Protein AF-A0A178UZ73-F1 (afdb_monomer_lite)

Foldseek 3Di:
DVVVVVVVVCVVCVVVPDDPDPCPVVVVVVVVVVVVVVCVVVPNPDDPPDPDDDDDDD

Secondary structure (DSSP, 8-state):
-HHHHHHHHHHHHTTS-----TTHHHHHHHHHHHHHHHHHHH---------PPP----

pLDDT: mean 74.25, std 14.33, range [44.69, 92.94]

Structure (mmCIF, N/CA/C/O backbone):
data_AF-A0A178UZ73-F1
#
_entry.id   AF-A0A178UZ73-F1
#
loop_
_atom_site.group_PDB
_atom_site.id
_atom_site.type_symbol
_atom_site.label_atom_id
_atom_site.label_alt_id
_atom_site.label_comp_id
_atom_site.label_asym_id
_atom_site.label_entity_id
_atom_site.label_seq_id
_atom_site.pdbx_PDB_ins_code
_atom_site.Cartn_x
_atom_site.Cartn_y
_atom_site.Cartn_z
_atom_site.occupancy
_atom_site.B_iso_or_equiv
_atom_site.auth_seq_id
_atom_site.auth_comp_id
_atom_site.auth_asym_id
_atom_site.auth_atom_id
_atom_site.pdbx_PDB_model_num
ATOM 1 N N . MET A 1 1 ? 26.871 -16.569 -7.490 1.00 82.94 1 MET A N 1
ATOM 2 C CA . MET A 1 1 ? 25.668 -17.431 -7.466 1.00 82.94 1 MET A CA 1
ATOM 3 C C . MET A 1 1 ? 24.441 -16.727 -6.883 1.00 82.94 1 MET A C 1
ATOM 5 O O . MET A 1 1 ? 23.398 -16.792 -7.511 1.00 82.94 1 MET A O 1
ATOM 9 N N . VAL A 1 2 ? 24.544 -15.979 -5.773 1.00 90.00 2 VAL A N 1
ATOM 10 C CA . VAL A 1 2 ? 23.401 -15.223 -5.198 1.00 90.00 2 VAL A CA 1
ATOM 11 C C . VAL A 1 2 ? 22.864 -14.137 -6.139 1.00 90.00 2 VAL A C 1
ATOM 13 O O . VAL A 1 2 ? 21.666 -14.078 -6.378 1.00 90.00 2 VAL A O 1
ATOM 16 N N . ALA A 1 3 ? 23.747 -13.325 -6.731 1.00 89.50 3 ALA A N 1
ATOM 17 C CA . ALA A 1 3 ? 23.343 -12.264 -7.660 1.00 89.50 3 ALA A CA 1
ATOM 18 C C . ALA A 1 3 ? 22.559 -12.806 -8.868 1.00 89.50 3 ALA A C 1
ATOM 20 O O . ALA A 1 3 ? 21.563 -12.221 -9.275 1.00 89.50 3 ALA A O 1
ATOM 21 N N . THR A 1 4 ? 22.975 -13.961 -9.392 1.00 92.94 4 THR A N 1
ATOM 22 C CA . THR A 1 4 ? 22.289 -14.655 -10.486 1.00 92.94 4 THR A CA 1
ATOM 23 C C . THR A 1 4 ? 20.897 -15.117 -10.060 1.00 92.94 4 THR A C 1
ATOM 25 O O . THR A 1 4 ? 19.943 -14.850 -10.773 1.00 92.94 4 THR A O 1
ATOM 28 N N . ALA A 1 5 ? 20.757 -15.729 -8.880 1.00 91.31 5 ALA A N 1
ATOM 29 C CA . ALA A 1 5 ? 19.459 -16.172 -8.365 1.00 91.31 5 ALA A CA 1
ATOM 30 C C . ALA A 1 5 ? 18.488 -15.002 -8.129 1.00 91.31 5 ALA A C 1
ATOM 32 O O . ALA A 1 5 ? 17.316 -15.094 -8.486 1.00 91.31 5 ALA A O 1
ATOM 33 N N . VAL A 1 6 ? 18.982 -13.887 -7.581 1.00 92.44 6 VAL A N 1
ATOM 34 C CA . VAL A 1 6 ? 18.184 -12.670 -7.372 1.00 92.44 6 VAL A CA 1
ATOM 35 C C . VAL A 1 6 ? 17.756 -12.072 -8.712 1.00 92.44 6 VAL A C 1
ATOM 37 O O . VAL A 1 6 ? 16.574 -11.803 -8.897 1.00 92.44 6 VAL A O 1
ATOM 40 N N . ALA A 1 7 ? 18.672 -11.926 -9.674 1.00 91.56 7 ALA A N 1
ATOM 41 C CA . ALA A 1 7 ? 18.339 -11.430 -11.009 1.00 91.56 7 ALA A CA 1
ATOM 42 C C . ALA A 1 7 ? 17.317 -12.335 -11.721 1.00 91.56 7 ALA A C 1
ATOM 44 O O . ALA A 1 7 ? 16.355 -11.832 -12.292 1.00 91.56 7 ALA A O 1
ATOM 45 N N . SER A 1 8 ? 17.474 -13.660 -11.637 1.00 90.56 8 SER A N 1
ATOM 46 C CA . SER A 1 8 ? 16.511 -14.622 -12.186 1.00 90.56 8 SER A CA 1
ATOM 47 C C . SER A 1 8 ? 15.140 -14.523 -11.518 1.00 90.56 8 SER A C 1
ATOM 49 O O . SER A 1 8 ? 14.135 -14.562 -12.220 1.00 90.56 8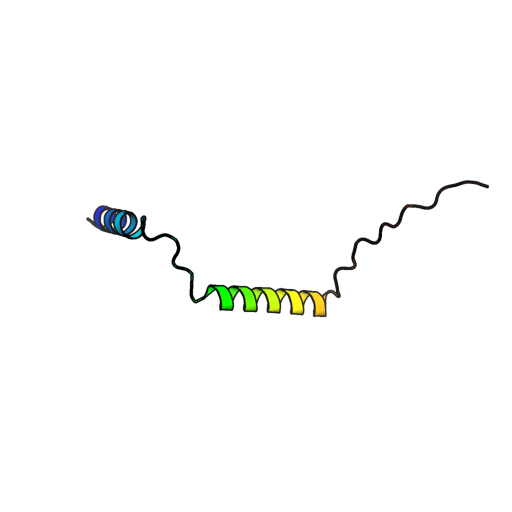 SER A O 1
ATOM 51 N N . TYR A 1 9 ? 15.084 -14.352 -10.193 1.00 83.88 9 TYR A N 1
ATOM 52 C CA . TYR A 1 9 ? 13.830 -14.140 -9.470 1.00 83.88 9 TYR A CA 1
ATOM 53 C C . TYR A 1 9 ? 13.144 -12.847 -9.918 1.00 83.88 9 TYR A C 1
ATOM 55 O O . TYR A 1 9 ? 11.973 -12.887 -10.260 1.00 83.88 9 TYR A O 1
ATOM 63 N N . PHE A 1 10 ? 13.878 -11.733 -10.016 1.00 84.56 10 PHE A N 1
ATOM 64 C CA . PHE A 1 10 ? 13.326 -10.453 -10.472 1.00 84.56 10 PHE A CA 1
ATOM 65 C C . PHE A 1 10 ? 12.853 -10.475 -11.928 1.00 84.56 10 PHE A C 1
ATOM 67 O O . PHE A 1 10 ? 11.819 -9.889 -12.222 1.00 84.56 10 PHE A O 1
ATOM 74 N N . LEU A 1 11 ? 13.579 -11.136 -12.836 1.00 86.88 11 LEU A N 1
ATOM 75 C CA . LEU A 1 11 ? 13.148 -11.291 -14.230 1.00 86.88 11 LEU A CA 1
ATOM 76 C C . LEU A 1 11 ? 11.914 -12.190 -14.340 1.00 86.88 11 LEU A C 1
ATOM 78 O O . LEU A 1 11 ? 11.027 -11.902 -15.136 1.00 86.88 11 LEU A O 1
ATOM 82 N N . LEU A 1 12 ? 11.839 -13.242 -13.517 1.00 84.06 12 LEU A N 1
ATOM 83 C CA . LEU A 1 12 ? 10.669 -14.108 -13.441 1.00 84.06 12 LEU A CA 1
ATOM 84 C C . LEU A 1 12 ? 9.469 -13.336 -12.891 1.00 84.06 12 LEU A C 1
ATOM 86 O O . LEU A 1 12 ? 8.423 -13.346 -13.518 1.00 84.06 12 LEU A O 1
ATOM 90 N N . THR A 1 13 ? 9.621 -12.626 -11.770 1.00 79.69 13 THR A N 1
ATOM 91 C CA . THR A 1 13 ? 8.538 -11.862 -11.131 1.00 79.69 13 THR A CA 1
ATOM 92 C C . THR A 1 13 ? 8.246 -10.520 -11.808 1.00 79.69 13 THR A C 1
ATOM 94 O O . THR A 1 13 ? 7.273 -9.869 -11.457 1.00 79.69 13 THR A O 1
ATOM 97 N N . GLY A 1 14 ? 9.084 -10.075 -12.746 1.00 76.25 14 GLY A N 1
ATOM 98 C CA . GLY A 1 14 ? 8.992 -8.753 -13.372 1.00 76.25 14 GLY A CA 1
ATOM 99 C C . GLY A 1 14 ? 7.800 -8.590 -14.314 1.00 76.25 14 GLY A C 1
ATOM 100 O O . GLY A 1 14 ? 7.318 -7.474 -14.476 1.00 76.25 14 GLY A O 1
ATOM 101 N N . ASP A 1 15 ? 7.308 -9.693 -14.888 1.00 75.62 15 ASP A N 1
ATOM 102 C CA . ASP A 1 15 ? 6.102 -9.719 -15.734 1.00 75.62 15 ASP A CA 1
ATOM 103 C C . ASP A 1 15 ? 4.817 -9.992 -14.929 1.00 75.62 15 ASP A C 1
ATOM 105 O O . ASP A 1 15 ? 3.698 -9.839 -15.417 1.00 75.62 15 ASP A O 1
ATOM 109 N N . TYR A 1 16 ? 4.960 -10.339 -13.645 1.00 68.38 16 TYR A N 1
ATOM 110 C CA . TYR A 1 16 ? 3.847 -10.359 -12.704 1.00 68.38 16 TYR A CA 1
ATOM 111 C C . TYR A 1 16 ? 3.597 -8.905 -12.303 1.00 68.38 16 TYR A C 1
ATOM 113 O O . TYR A 1 16 ? 4.165 -8.394 -11.337 1.00 68.38 16 TYR A O 1
ATOM 121 N N . GLY A 1 17 ? 2.794 -8.200 -13.105 1.00 69.06 17 GLY A N 1
ATOM 122 C CA . GLY A 1 17 ? 2.322 -6.856 -12.772 1.00 69.06 17 GLY A CA 1
ATOM 123 C C . GLY A 1 17 ? 1.764 -6.805 -11.342 1.00 69.06 17 GLY A C 1
ATOM 124 O O . GLY A 1 17 ? 1.399 -7.850 -10.800 1.00 69.06 17 GLY A O 1
ATOM 125 N N . PRO A 1 18 ? 1.708 -5.619 -10.707 1.00 64.19 18 PRO A N 1
ATOM 126 C CA . PRO A 1 18 ? 1.285 -5.491 -9.317 1.00 64.19 18 PRO A CA 1
ATOM 127 C C . PRO A 1 18 ? -0.039 -6.224 -9.113 1.00 64.19 18 PRO A C 1
ATOM 129 O O . PRO A 1 18 ? -1.076 -5.813 -9.634 1.00 64.19 18 PRO A O 1
ATOM 132 N N . GLU A 1 19 ? 0.029 -7.344 -8.394 1.00 67.56 19 GLU A N 1
ATOM 133 C CA . GLU A 1 19 ? -1.139 -8.151 -8.083 1.00 67.56 19 GLU A CA 1
ATOM 134 C C . GLU A 1 19 ? -2.136 -7.228 -7.369 1.00 67.56 19 GLU A C 1
ATOM 136 O 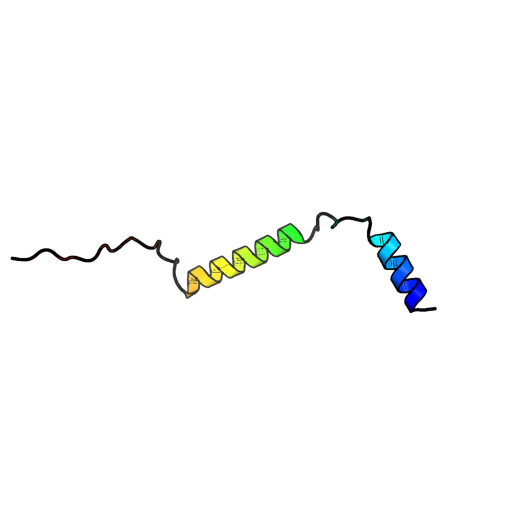O . GLU A 1 19 ? -1.710 -6.500 -6.461 1.00 67.56 19 GLU A O 1
ATOM 141 N N . PRO A 1 20 ? -3.418 -7.169 -7.790 1.00 66.12 20 PRO A N 1
ATOM 142 C CA . PRO A 1 20 ? -4.411 -6.324 -7.142 1.00 66.12 20 PRO A CA 1
ATOM 143 C C . PRO A 1 20 ? -4.454 -6.716 -5.670 1.00 66.12 20 PRO A C 1
ATOM 145 O O . PRO A 1 20 ? -4.917 -7.790 -5.289 1.00 66.12 20 PRO A O 1
ATOM 148 N N . ASN A 1 21 ? -3.844 -5.867 -4.851 1.00 64.81 21 ASN A N 1
ATOM 149 C CA . ASN A 1 21 ? -3.363 -6.281 -3.555 1.00 64.81 21 ASN A CA 1
ATOM 150 C C . ASN A 1 21 ? -4.590 -6.437 -2.662 1.00 64.81 21 ASN A C 1
ATOM 152 O O . ASN A 1 21 ? -5.331 -5.480 -2.437 1.00 64.81 21 ASN A O 1
ATOM 156 N N . VAL A 1 22 ? -4.813 -7.635 -2.123 1.00 64.69 22 VAL A N 1
ATOM 157 C CA . VAL A 1 22 ? -5.892 -7.896 -1.152 1.00 64.69 22 VAL A CA 1
ATOM 158 C C . VAL A 1 22 ? -5.822 -6.950 0.056 1.00 64.69 22 VAL A C 1
ATOM 160 O O . VAL A 1 22 ? -6.810 -6.744 0.760 1.00 64.69 22 VAL A O 1
ATOM 163 N N . LEU A 1 23 ? -4.658 -6.330 0.275 1.00 72.62 23 LEU A N 1
ATOM 164 C CA . LEU A 1 23 ? -4.406 -5.349 1.322 1.00 72.62 23 LEU A CA 1
ATOM 165 C C . LEU A 1 23 ? -4.735 -3.902 0.918 1.00 72.62 23 LEU A C 1
ATOM 167 O O . LEU A 1 23 ? -4.730 -3.030 1.786 1.00 72.62 23 LEU A O 1
ATOM 171 N N . ASP A 1 24 ? -5.044 -3.605 -0.344 1.00 78.12 24 ASP A N 1
ATOM 172 C CA . ASP A 1 24 ? -5.387 -2.245 -0.787 1.00 78.12 24 ASP A CA 1
ATOM 173 C C . ASP A 1 24 ? -6.669 -1.704 -0.139 1.00 78.12 24 ASP A C 1
ATOM 175 O O . ASP A 1 24 ? -6.658 -0.556 0.322 1.00 78.12 24 ASP A O 1
ATOM 179 N N . PRO A 1 25 ? -7.755 -2.491 0.004 1.00 78.19 25 PRO A N 1
ATOM 180 C CA . PRO A 1 25 ? -8.920 -2.064 0.774 1.00 78.19 25 PRO A CA 1
ATOM 181 C C . PRO A 1 25 ? -8.577 -1.759 2.237 1.00 78.19 25 PRO A C 1
ATOM 183 O O . PRO A 1 25 ? -9.132 -0.828 2.821 1.00 78.19 25 PRO A O 1
ATOM 186 N N . ILE A 1 26 ? -7.642 -2.510 2.827 1.00 80.38 26 ILE A N 1
ATOM 187 C CA . ILE A 1 26 ? -7.199 -2.318 4.214 1.00 80.38 26 ILE A CA 1
ATOM 188 C C . ILE A 1 26 ? -6.386 -1.026 4.329 1.00 80.38 26 ILE A C 1
ATOM 190 O O . ILE A 1 26 ? -6.690 -0.189 5.179 1.00 80.38 26 ILE A O 1
ATOM 194 N N . LYS A 1 27 ? -5.419 -0.801 3.432 1.00 81.25 27 LYS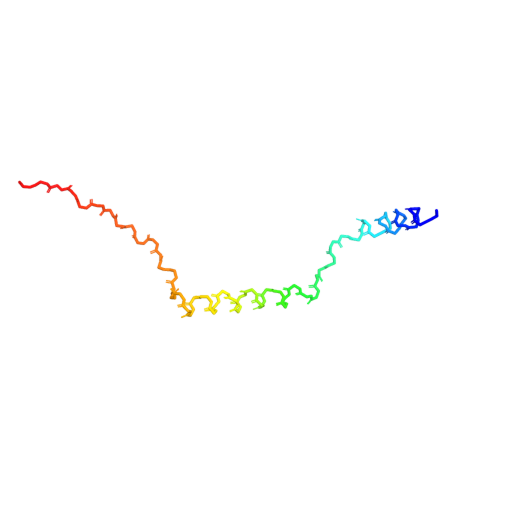 A N 1
ATOM 195 C CA . LYS A 1 27 ? -4.630 0.440 3.376 1.00 81.25 27 LYS A CA 1
ATOM 196 C C . LYS A 1 27 ? -5.521 1.670 3.213 1.00 81.25 27 LYS A C 1
ATOM 198 O O . LYS A 1 27 ? -5.350 2.643 3.943 1.00 81.25 27 LYS A O 1
ATOM 203 N N . ARG A 1 28 ? -6.508 1.619 2.311 1.00 82.75 28 ARG A N 1
ATOM 204 C CA . ARG A 1 28 ? -7.467 2.720 2.105 1.00 82.75 28 ARG A CA 1
ATOM 205 C C . ARG A 1 28 ? -8.297 3.004 3.355 1.00 82.75 28 ARG A C 1
ATOM 207 O O . ARG A 1 28 ? -8.474 4.167 3.700 1.00 82.75 28 ARG A O 1
ATOM 214 N N . LYS A 1 29 ? -8.767 1.966 4.056 1.00 85.12 29 LYS A N 1
ATOM 215 C CA . LYS A 1 29 ? -9.504 2.128 5.322 1.00 85.12 29 LYS A CA 1
ATOM 216 C C . LYS A 1 29 ? -8.643 2.759 6.414 1.00 85.12 29 LYS A C 1
ATOM 218 O O . LYS A 1 29 ? -9.128 3.632 7.126 1.00 85.12 29 LYS A O 1
ATOM 223 N N . ILE A 1 30 ? -7.378 2.357 6.525 1.00 85.00 30 ILE A N 1
ATOM 224 C CA . ILE A 1 30 ? -6.438 2.925 7.501 1.00 85.00 30 ILE A CA 1
ATOM 225 C C . ILE A 1 30 ? -6.170 4.405 7.199 1.00 85.00 30 ILE A C 1
ATOM 227 O O . ILE A 1 30 ? -6.229 5.228 8.109 1.00 85.00 30 ILE A O 1
ATOM 231 N N . LEU A 1 31 ? -5.939 4.757 5.931 1.00 84.44 31 LEU A N 1
ATOM 232 C CA . LEU A 1 31 ? -5.740 6.150 5.518 1.00 84.44 31 LEU A CA 1
ATOM 233 C C . LEU A 1 31 ? -6.990 7.006 5.774 1.00 84.44 31 LEU A C 1
ATOM 235 O O . LEU A 1 31 ? -6.881 8.079 6.359 1.00 84.44 31 LEU A O 1
ATOM 239 N N . ALA A 1 32 ? -8.182 6.506 5.438 1.00 84.44 32 ALA A N 1
ATOM 240 C CA . ALA A 1 32 ? -9.437 7.212 5.706 1.00 84.44 32 ALA A CA 1
ATOM 241 C C . ALA A 1 32 ? -9.690 7.410 7.212 1.00 84.44 32 ALA A C 1
ATOM 243 O O . ALA A 1 32 ? -10.133 8.479 7.631 1.00 84.44 32 ALA A O 1
ATOM 244 N N . ALA A 1 33 ? -9.370 6.409 8.038 1.00 85.88 33 ALA A N 1
ATOM 245 C CA . ALA A 1 33 ? -9.452 6.532 9.491 1.00 85.88 33 ALA A CA 1
ATOM 246 C C . ALA A 1 33 ? -8.453 7.569 10.025 1.00 85.88 33 ALA A C 1
ATOM 248 O O . ALA A 1 33 ? -8.807 8.386 10.873 1.00 85.88 33 ALA A O 1
ATOM 249 N N . GLN A 1 34 ? -7.227 7.587 9.497 1.00 84.75 34 GLN A N 1
ATOM 2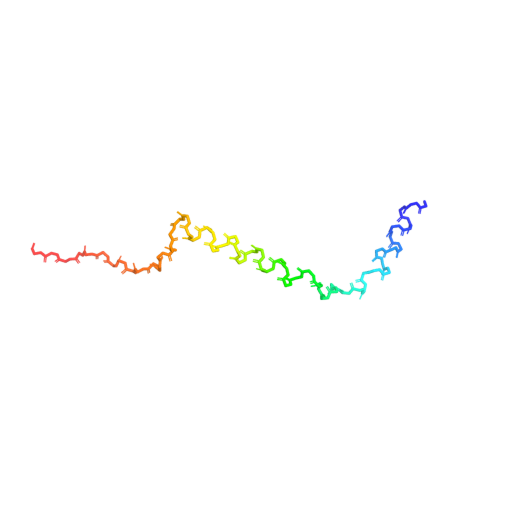50 C CA . GLN A 1 34 ? -6.221 8.582 9.859 1.00 84.75 34 GLN A CA 1
ATOM 251 C C . GLN A 1 34 ? -6.683 10.003 9.507 1.00 84.75 34 GLN A C 1
ATOM 253 O O . GLN A 1 34 ? -6.518 10.917 10.315 1.00 84.75 34 GLN A O 1
ATOM 258 N N . ASP A 1 35 ? -7.269 10.197 8.329 1.00 83.31 35 ASP A N 1
ATOM 259 C CA . ASP A 1 35 ? -7.749 11.507 7.892 1.00 83.31 35 ASP A CA 1
ATOM 260 C C . ASP A 1 35 ? -8.990 11.958 8.670 1.00 83.31 35 ASP A C 1
ATOM 262 O O . ASP A 1 35 ? -9.079 13.126 9.046 1.00 83.31 35 ASP A O 1
ATOM 266 N N . SER A 1 36 ? -9.886 11.032 9.019 1.00 84.06 36 SER A N 1
ATOM 267 C CA . SER A 1 36 ? -11.025 11.303 9.902 1.00 84.06 36 SER A CA 1
ATOM 268 C C . SER A 1 36 ? -10.575 11.728 11.304 1.00 84.06 36 SER A C 1
ATOM 270 O O . SER A 1 36 ? -11.072 12.721 11.834 1.00 84.06 36 SER A O 1
ATOM 272 N N . VAL A 1 37 ? -9.577 11.052 11.883 1.00 86.56 37 VAL A N 1
ATOM 273 C CA . VAL A 1 37 ? -9.006 11.434 13.185 1.00 86.56 37 VAL A CA 1
ATOM 274 C C . VAL A 1 37 ? -8.301 12.786 13.099 1.00 86.56 37 VAL A C 1
ATOM 276 O O . VAL A 1 37 ? -8.473 13.623 13.983 1.00 86.56 37 VAL A O 1
ATOM 279 N N . LYS A 1 38 ? -7.553 13.052 12.022 1.00 84.94 38 LYS A N 1
ATOM 280 C CA . LYS A 1 38 ? -6.959 14.377 11.800 1.00 84.94 38 LYS A CA 1
ATOM 281 C C . LYS A 1 38 ? -8.037 15.460 11.726 1.00 84.94 38 LYS A C 1
ATOM 283 O O . LYS A 1 38 ? -7.880 16.486 12.372 1.00 84.94 38 LYS A O 1
ATOM 288 N N . GLN A 1 39 ? -9.131 15.242 11.001 1.00 83.00 39 GLN A N 1
ATOM 289 C CA . GLN A 1 39 ? -10.241 16.201 10.935 1.00 83.00 39 GLN A CA 1
ATOM 290 C C . GLN A 1 39 ? -10.977 16.357 12.270 1.00 83.00 39 GLN A C 1
ATOM 292 O O . GLN A 1 39 ? -11.450 17.445 12.580 1.00 83.00 39 GLN A O 1
ATOM 297 N N . PHE A 1 40 ? -11.054 15.302 13.081 1.00 83.00 40 PHE A N 1
ATOM 298 C CA . PHE A 1 40 ? -11.642 15.373 14.417 1.00 83.00 40 PHE A CA 1
ATOM 299 C C . PHE A 1 40 ? -10.794 16.221 15.377 1.00 83.00 40 PHE A C 1
ATOM 301 O O . PHE A 1 40 ? -11.338 17.018 16.135 1.00 83.00 40 PHE A O 1
ATOM 308 N N . ILE A 1 41 ? -9.465 16.087 15.320 1.00 85.06 41 ILE A N 1
ATOM 309 C CA . ILE A 1 41 ? -8.538 16.823 16.193 1.00 85.06 41 ILE A CA 1
ATOM 310 C C . ILE A 1 41 ? -8.293 18.257 15.705 1.00 85.06 41 ILE A C 1
ATOM 312 O O . ILE A 1 41 ? -8.256 19.182 16.511 1.00 85.06 41 ILE A O 1
ATOM 316 N N . PHE A 1 42 ? -8.119 18.455 14.397 1.00 86.44 42 PHE A N 1
ATOM 317 C CA . PHE A 1 42 ? -7.777 19.756 13.810 1.00 86.44 42 PHE A CA 1
ATOM 318 C C . PHE A 1 42 ? -8.994 20.543 13.298 1.00 86.44 42 PHE A C 1
ATOM 320 O O . PHE A 1 42 ? -8.836 21.664 12.817 1.00 86.44 42 PHE A O 1
ATOM 327 N N . GLY A 1 43 ? -10.198 19.979 13.407 1.00 78.81 43 GLY A N 1
ATOM 328 C CA . GLY A 1 43 ? -11.408 20.515 12.794 1.00 78.81 43 GLY A CA 1
ATOM 329 C C . GLY A 1 43 ? -11.476 20.239 11.283 1.00 78.81 43 GLY A C 1
ATOM 330 O O . GLY A 1 43 ? -10.469 19.899 10.647 1.00 78.81 43 GLY A O 1
ATOM 331 N N . PRO A 1 44 ? -12.668 20.362 10.669 1.00 76.31 44 PRO A N 1
ATOM 332 C CA . PRO A 1 44 ? -12.793 20.277 9.222 1.00 76.31 44 PRO A CA 1
ATOM 333 C C . PRO A 1 44 ? -11.931 21.375 8.594 1.00 76.31 44 PRO A C 1
ATOM 335 O O . PRO A 1 44 ? -12.006 22.536 8.999 1.00 76.31 44 PRO A O 1
ATOM 338 N N . LYS A 1 45 ? -11.108 21.014 7.599 1.00 64.69 45 LYS A N 1
ATOM 339 C CA . LYS A 1 45 ? -10.467 22.010 6.733 1.00 64.69 45 LYS A CA 1
ATOM 340 C C . LYS A 1 45 ? -11.597 22.811 6.101 1.00 64.69 45 LYS A C 1
ATOM 342 O O . LYS A 1 45 ? -12.271 22.306 5.208 1.00 64.69 45 LYS A O 1
ATOM 347 N N . GLY A 1 46 ? -11.825 24.017 6.614 1.00 60.91 46 GLY A N 1
ATOM 348 C CA . GLY A 1 46 ? -12.730 24.965 5.997 1.00 60.91 46 GLY A CA 1
ATOM 349 C C . GLY A 1 46 ? -12.322 25.116 4.541 1.00 60.91 46 GLY A C 1
ATOM 350 O O . GLY A 1 46 ? -11.144 25.320 4.236 1.00 60.91 46 GLY A O 1
ATOM 351 N N . GLU A 1 47 ? -13.295 24.963 3.652 1.00 54.59 47 GLU A N 1
ATOM 352 C CA . GLU A 1 47 ? -13.209 25.454 2.286 1.00 54.59 47 GLU A CA 1
ATOM 353 C C . GLU A 1 47 ? -12.576 26.854 2.326 1.00 54.59 47 GLU A C 1
ATOM 355 O O . GLU A 1 47 ? -12.937 27.646 3.210 1.00 54.59 47 GLU A O 1
ATOM 360 N N . PRO A 1 48 ? -11.621 27.192 1.443 1.00 50.19 48 PRO A N 1
ATOM 361 C CA . PRO A 1 48 ? -11.189 28.568 1.295 1.00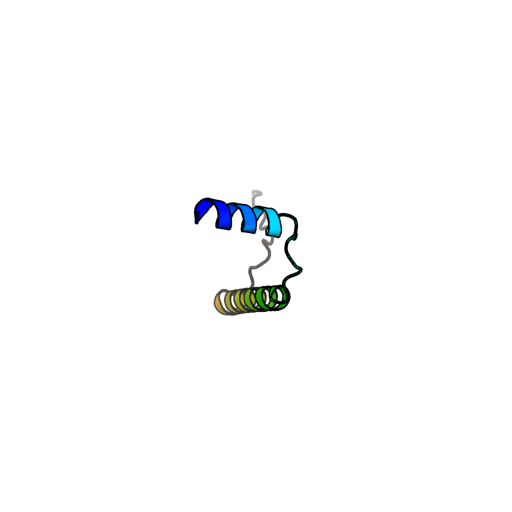 50.19 48 PRO A CA 1
ATOM 362 C C . PRO A 1 48 ? -12.373 29.352 0.722 1.00 50.19 48 PRO A C 1
ATOM 364 O O . PRO A 1 48 ? -12.478 29.571 -0.479 1.00 50.19 48 PRO A O 1
ATOM 367 N N . SER A 1 49 ? -13.296 29.748 1.599 1.00 46.78 49 SER A N 1
ATOM 368 C CA . SER A 1 49 ? -14.244 30.815 1.343 1.00 46.78 49 SER A CA 1
ATOM 369 C C . SER A 1 49 ? -13.391 32.022 0.994 1.00 46.78 49 SER A C 1
ATOM 371 O O . SER A 1 49 ? -12.671 32.552 1.851 1.00 46.78 49 SER A O 1
ATOM 373 N N . GLY A 1 50 ? -13.391 32.357 -0.296 1.00 46.25 50 GLY A N 1
ATOM 374 C CA . GLY A 1 50 ? -12.749 33.537 -0.833 1.00 46.25 50 GLY A CA 1
ATOM 375 C C . GLY A 1 50 ? -13.222 34.738 -0.035 1.00 46.25 50 GLY A C 1
ATOM 376 O O . GLY A 1 50 ? -14.356 35.184 -0.168 1.00 46.25 50 GLY A O 1
ATOM 377 N N . LYS A 1 51 ? -12.348 35.229 0.840 1.00 45.09 51 LYS A N 1
ATOM 378 C CA . LYS A 1 51 ? -12.464 36.573 1.377 1.00 45.09 51 LYS A CA 1
ATOM 379 C C . LYS A 1 51 ? -11.801 37.463 0.339 1.00 45.09 51 LYS A C 1
ATOM 381 O O . LYS A 1 51 ? -10.582 37.616 0.355 1.00 45.09 51 LYS A O 1
ATOM 386 N N . GLU A 1 52 ? -12.590 37.961 -0.607 1.00 49.38 52 GLU A N 1
ATOM 387 C CA . GLU A 1 52 ? -12.189 39.147 -1.356 1.00 49.38 52 GLU A CA 1
ATOM 388 C C . GLU A 1 52 ? -12.047 40.305 -0.352 1.00 49.38 52 GLU A C 1
ATOM 390 O O . GLU A 1 52 ? -12.938 40.504 0.483 1.00 49.38 52 GLU A O 1
ATOM 395 N N . PRO A 1 53 ? -10.907 41.013 -0.349 1.00 52.41 53 PRO A N 1
ATOM 396 C CA . PRO A 1 53 ? -10.672 42.121 0.554 1.00 52.41 53 PRO A CA 1
ATOM 397 C C . PRO A 1 53 ? -11.538 43.318 0.162 1.00 52.41 53 PRO A C 1
ATOM 399 O O . PRO A 1 53 ? -11.592 43.746 -0.988 1.00 52.41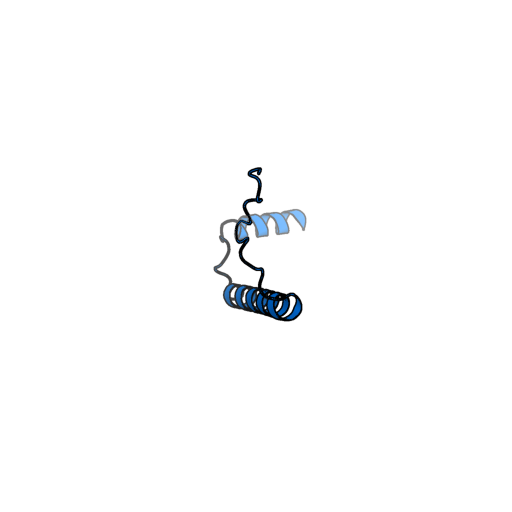 53 PRO A O 1
ATOM 402 N N . SER A 1 54 ? -12.203 43.850 1.179 1.00 58.34 54 SER A N 1
ATOM 403 C CA . SER A 1 54 ? -12.792 45.175 1.220 1.00 58.34 54 SER A CA 1
ATOM 404 C C . SER A 1 54 ? -11.773 46.242 0.823 1.00 58.34 54 SER A C 1
ATOM 406 O O . SER A 1 54 ? -10.799 46.417 1.545 1.00 58.34 54 SER A O 1
ATOM 408 N N . ASP A 1 55 ? -12.052 46.974 -0.252 1.00 57.19 55 ASP A N 1
ATOM 409 C CA . ASP A 1 55 ? -11.566 48.335 -0.487 1.00 57.19 55 ASP A CA 1
ATOM 410 C C . ASP A 1 55 ? -12.502 49.028 -1.489 1.00 57.19 55 ASP A C 1
ATOM 412 O O . ASP A 1 55 ? -12.518 48.680 -2.665 1.00 57.19 55 ASP A O 1
ATOM 416 N N . THR A 1 56 ? -13.287 50.012 -1.036 1.00 52.69 56 THR A N 1
ATOM 417 C CA . THR A 1 56 ? -13.614 51.232 -1.803 1.00 52.69 56 THR A CA 1
ATOM 418 C C . THR A 1 56 ? -14.124 52.311 -0.842 1.00 52.69 56 THR A C 1
ATOM 420 O O . THR A 1 56 ? -15.252 52.268 -0.362 1.00 52.69 56 THR A O 1
ATOM 423 N N . ALA A 1 57 ? -13.202 53.231 -0.554 1.00 51.78 57 ALA A N 1
ATOM 424 C CA . ALA A 1 57 ? -13.326 54.668 -0.309 1.00 51.78 57 ALA A CA 1
ATOM 425 C C . ALA A 1 57 ? -14.714 55.291 -0.029 1.00 51.78 57 ALA A C 1
ATOM 427 O O . ALA A 1 57 ? -15.638 55.213 -0.838 1.00 51.78 57 ALA A O 1
ATOM 428 N N . THR A 1 58 ? -14.779 56.067 1.057 1.00 44.69 58 THR A N 1
ATOM 429 C CA . THR A 1 58 ? -15.536 57.330 1.134 1.00 44.69 58 THR A CA 1
ATOM 430 C C . THR A 1 58 ? -14.539 58.447 1.400 1.00 44.69 58 THR A C 1
ATOM 432 O O . THR A 1 58 ? -13.595 58.188 2.182 1.00 44.69 58 THR A O 1
#

Radius of gyration: 25.24 Å; chains: 1; bounding box: 41×75×32 Å

Sequence (58 aa):
MVATAVASYFLLTGDYGPEPNVLDPIKRKILAAQDSVKQFIFGPKGEPSGKEPSDTAT

Organism: Arabidopsis thaliana (NCBI:txid3702)